Protein AF-A0A1I7ICI3-F1 (afdb_monomer_lite)

Sequence (111 aa):
MSRIGDCRRKIEKIREDIRAMREKQTVIDGYIRQIETQKDTLDEIDLSRAGEWIGVNEQNAVKAKNVCVFRMDGAKGECTRLRSAIDKMIREAESQIAELEAEIERIEEEE

Secondary structure (DSSP, 8-state):
--HHHHHHHHHHHHHHHHHHHHHHHHHHHHHHHHHHHHHHHHHT---TTHHHHH---HHHHHHHHHHHHHHHHHHHHHHHHHHHHHHHHHHHHHHHHHHHHHHHHHHHHH-

Foldseek 3Di:
DDPLVVLVVLLVVLVVVLVVLVVVLVVLVVLLVVLVVVLVVLVPDDLVCVCVPPVDDSVVVVVVSVVSNVVSVVSSVVSVVSSVVSVVVSVVSVVSNVVSVVVSVVVVVVD

Structure (mmCIF, N/CA/C/O backbone):
data_AF-A0A1I7ICI3-F1
#
_entry.id   AF-A0A1I7ICI3-F1
#
loop_
_atom_site.group_PDB
_atom_site.id
_atom_site.type_symbol
_atom_site.label_atom_id
_atom_site.label_alt_id
_atom_site.label_comp_id
_atom_site.label_asym_id
_atom_site.label_entity_id
_atom_site.label_seq_id
_atom_site.pdbx_PDB_ins_code
_atom_site.Cartn_x
_atom_site.Cartn_y
_atom_site.Cartn_z
_atom_site.occupancy
_atom_site.B_iso_or_equiv
_atom_site.auth_seq_id
_atom_site.auth_comp_id
_atom_site.auth_asym_id
_atom_site.auth_atom_id
_atom_site.pdbx_PDB_model_num
ATOM 1 N N . MET A 1 1 ? -25.747 8.361 23.862 1.00 61.25 1 MET A N 1
ATOM 2 C CA . MET A 1 1 ? -25.031 7.278 23.150 1.00 61.25 1 MET A CA 1
ATOM 3 C C . MET A 1 1 ? -24.188 6.550 24.180 1.00 61.25 1 MET A C 1
ATOM 5 O O . MET A 1 1 ? -23.672 7.230 25.058 1.00 61.25 1 MET A O 1
ATOM 9 N N . SER A 1 2 ? -24.126 5.215 24.152 1.00 86.56 2 SER A N 1
ATOM 10 C CA . SER A 1 2 ? -23.271 4.464 25.084 1.00 86.56 2 SER A CA 1
ATOM 11 C C . SER A 1 2 ? -21.801 4.609 24.685 1.00 86.56 2 SER A C 1
ATOM 13 O O . SER A 1 2 ? -21.496 4.730 23.495 1.00 86.56 2 SER A O 1
ATOM 15 N N . ARG A 1 3 ? -20.889 4.571 25.665 1.00 88.38 3 ARG A N 1
ATOM 16 C CA . ARG A 1 3 ? -19.435 4.638 25.422 1.00 88.38 3 ARG A CA 1
ATOM 17 C C . ARG A 1 3 ? -18.971 3.535 24.464 1.00 88.38 3 ARG A C 1
ATOM 19 O O . ARG A 1 3 ? -18.212 3.813 23.537 1.00 88.38 3 ARG A O 1
ATOM 26 N N . ILE A 1 4 ? -19.523 2.328 24.607 1.00 93.06 4 ILE A N 1
ATOM 27 C CA . ILE A 1 4 ? -19.300 1.199 23.689 1.00 93.06 4 ILE A CA 1
ATOM 28 C C . ILE A 1 4 ? -19.729 1.555 22.257 1.00 93.06 4 ILE A C 1
ATOM 30 O O . ILE A 1 4 ? -18.994 1.303 21.303 1.00 93.06 4 ILE A O 1
ATOM 34 N N . GLY A 1 5 ? -20.902 2.175 22.086 1.00 94.31 5 GLY A N 1
ATOM 35 C CA . GLY A 1 5 ? -21.407 2.576 20.771 1.00 94.31 5 GLY A CA 1
ATOM 36 C C . GLY A 1 5 ? -20.506 3.591 20.061 1.00 94.31 5 GLY A C 1
ATOM 37 O O . GLY A 1 5 ? -20.302 3.492 18.850 1.00 94.31 5 GLY A O 1
ATOM 38 N N . ASP A 1 6 ? -19.923 4.533 20.804 1.00 94.88 6 ASP A N 1
ATOM 39 C CA . ASP A 1 6 ? -18.974 5.500 20.247 1.00 94.88 6 ASP A CA 1
ATOM 40 C C . ASP A 1 6 ? -17.630 4.847 19.876 1.00 94.88 6 ASP A C 1
ATOM 42 O O . ASP A 1 6 ? -17.078 5.166 18.819 1.00 94.88 6 ASP A O 1
ATOM 46 N N . CYS A 1 7 ? -17.138 3.888 20.672 1.00 95.94 7 CYS A N 1
ATOM 47 C CA . CYS A 1 7 ? -15.937 3.106 20.349 1.00 95.94 7 CYS A CA 1
ATOM 48 C C . CYS A 1 7 ? -16.130 2.264 19.082 1.00 95.94 7 CYS A C 1
ATOM 50 O O . CYS A 1 7 ? -15.322 2.354 18.156 1.00 95.94 7 CYS A O 1
ATOM 52 N N . ARG A 1 8 ? -17.248 1.532 18.974 1.00 97.25 8 ARG A N 1
ATOM 53 C CA . ARG A 1 8 ? -17.580 0.731 17.781 1.00 97.25 8 ARG A CA 1
ATOM 54 C C . ARG A 1 8 ? -17.651 1.590 16.517 1.00 97.25 8 ARG A C 1
ATOM 56 O O . ARG A 1 8 ? -17.087 1.218 15.491 1.00 97.25 8 ARG A O 1
ATOM 63 N N . ARG A 1 9 ? -18.254 2.784 16.600 1.00 97.38 9 ARG A N 1
ATOM 64 C CA . ARG A 1 9 ? -18.300 3.728 15.471 1.00 97.38 9 ARG A CA 1
ATOM 65 C C . ARG A 1 9 ? -16.907 4.215 15.059 1.00 97.38 9 ARG A C 1
ATOM 67 O O . ARG A 1 9 ? -16.651 4.376 13.869 1.00 97.38 9 ARG A O 1
ATOM 74 N N . LYS A 1 10 ? -16.011 4.485 16.017 1.00 97.69 10 LYS A N 1
ATOM 75 C CA . LYS A 1 10 ? -14.619 4.872 15.718 1.00 97.69 10 LYS A CA 1
ATOM 76 C C . LYS A 1 10 ? -13.861 3.734 15.036 1.00 97.69 10 LYS A C 1
ATOM 78 O O . LYS A 1 10 ? -13.236 3.983 14.011 1.00 97.69 10 LYS A O 1
ATOM 83 N N . ILE A 1 11 ? -13.974 2.507 15.550 1.00 98.25 11 ILE A N 1
ATOM 84 C CA . ILE A 1 11 ? -13.364 1.315 14.941 1.00 98.25 11 ILE A CA 1
ATOM 85 C C . ILE A 1 11 ? -13.812 1.169 13.484 1.00 98.25 11 ILE A C 1
ATOM 87 O O . ILE A 1 11 ? -12.984 0.955 12.603 1.00 98.25 11 ILE A O 1
ATOM 91 N N . GLU A 1 12 ? -15.108 1.318 13.209 1.00 98.25 12 GLU A N 1
ATOM 92 C CA . GLU A 1 12 ? -15.640 1.173 11.852 1.00 98.25 12 GLU A CA 1
ATOM 93 C C . GLU A 1 12 ? -15.061 2.205 10.875 1.00 98.25 12 GLU A C 1
ATOM 95 O O . GLU A 1 12 ? -14.650 1.834 9.774 1.00 98.25 12 GLU A O 1
ATOM 100 N N . LYS A 1 13 ? -14.923 3.465 11.308 1.00 98.19 13 LYS A N 1
ATOM 101 C CA . LYS A 1 13 ? -14.250 4.510 10.521 1.00 98.19 13 LYS A CA 1
ATOM 102 C C . LYS A 1 13 ? -12.785 4.174 10.252 1.00 98.19 13 LYS A C 1
ATOM 104 O O . LYS A 1 13 ? -12.350 4.227 9.108 1.00 98.19 13 LYS A O 1
ATOM 109 N N . ILE A 1 14 ? -12.042 3.748 11.275 1.00 98.31 14 ILE A N 1
ATOM 110 C CA . ILE A 1 14 ? -10.629 3.375 11.112 1.00 98.31 14 ILE A CA 1
ATOM 111 C C . ILE A 1 14 ? -10.492 2.189 10.138 1.00 98.31 14 ILE A C 1
ATOM 113 O O . ILE A 1 14 ? -9.602 2.173 9.289 1.00 98.31 14 ILE A O 1
ATOM 117 N N . ARG A 1 15 ? -11.404 1.208 10.187 1.00 98.38 15 ARG A N 1
ATOM 118 C CA . ARG A 1 15 ? -11.433 0.080 9.237 1.00 98.38 15 ARG A CA 1
ATOM 119 C C . ARG A 1 15 ? -11.737 0.519 7.801 1.00 98.38 15 ARG A C 1
ATOM 121 O O . ARG A 1 15 ? -11.271 -0.117 6.856 1.00 98.38 15 ARG A O 1
ATOM 128 N N . GLU A 1 16 ? -12.540 1.560 7.605 1.00 98.38 16 GLU A N 1
ATOM 129 C CA . GLU A 1 16 ? -12.757 2.172 6.289 1.00 98.38 16 GLU A CA 1
ATOM 130 C C . GLU A 1 16 ? -11.489 2.866 5.777 1.00 98.38 16 GLU A C 1
ATOM 132 O O . GLU A 1 16 ? -11.053 2.586 4.658 1.00 98.38 16 GLU A O 1
ATOM 137 N N . ASP A 1 17 ? -10.823 3.650 6.625 1.00 97.69 17 ASP A N 1
ATOM 138 C CA . ASP A 1 17 ? -9.561 4.312 6.281 1.00 97.69 17 ASP A CA 1
ATOM 139 C C . ASP A 1 17 ? -8.463 3.297 5.917 1.00 97.69 17 ASP A C 1
ATOM 141 O O . ASP A 1 17 ? -7.761 3.466 4.916 1.00 97.69 17 ASP A O 1
ATOM 145 N N . ILE A 1 18 ? -8.350 2.191 6.666 1.00 98.38 18 ILE A N 1
ATOM 146 C CA . ILE A 1 18 ? -7.427 1.088 6.348 1.00 98.38 18 ILE A CA 1
ATOM 147 C C . ILE A 1 18 ? -7.727 0.495 4.967 1.00 98.38 18 ILE A C 1
ATOM 149 O O . ILE A 1 18 ? -6.796 0.236 4.201 1.00 98.38 18 ILE A O 1
ATOM 153 N N . ARG A 1 19 ? -9.003 0.289 4.613 1.00 98.38 19 ARG A N 1
ATOM 154 C CA . ARG A 1 19 ? -9.381 -0.224 3.284 1.00 98.38 19 ARG A CA 1
ATOM 155 C C . ARG A 1 19 ? -8.939 0.730 2.176 1.00 98.38 19 ARG A C 1
ATOM 157 O O . ARG A 1 19 ? -8.243 0.296 1.260 1.00 98.38 19 ARG A O 1
ATOM 164 N N . ALA A 1 20 ? -9.228 2.022 2.315 1.00 98.00 20 ALA A N 1
ATOM 165 C CA . ALA A 1 20 ? -8.797 3.038 1.355 1.00 98.00 20 ALA A CA 1
ATOM 166 C C . ALA A 1 20 ? -7.260 3.128 1.242 1.00 98.00 20 ALA A C 1
ATOM 168 O O . ALA A 1 20 ? -6.710 3.342 0.159 1.00 98.00 20 ALA A O 1
ATOM 169 N N . MET A 1 21 ? -6.533 2.941 2.348 1.00 97.94 21 MET A N 1
ATOM 170 C CA . MET A 1 21 ? -5.069 2.868 2.336 1.00 97.94 21 MET A CA 1
ATOM 171 C C . MET A 1 21 ? -4.553 1.637 1.577 1.00 97.94 21 MET A C 1
ATOM 173 O O . MET A 1 21 ? -3.646 1.774 0.755 1.00 97.94 21 MET A O 1
ATOM 177 N N . ARG A 1 22 ? -5.150 0.456 1.776 1.00 97.81 22 ARG A N 1
ATOM 178 C CA . ARG A 1 22 ? -4.776 -0.781 1.058 1.00 97.81 22 ARG A CA 1
ATOM 179 C C . ARG A 1 22 ? -5.047 -0.697 -0.449 1.00 97.81 22 ARG A C 1
ATOM 181 O O . ARG A 1 22 ? -4.262 -1.207 -1.251 1.00 97.81 22 ARG A O 1
ATOM 188 N N . GLU A 1 23 ? -6.104 -0.001 -0.858 1.00 97.69 23 GLU A N 1
ATOM 189 C CA . GLU A 1 23 ? -6.354 0.297 -2.276 1.00 97.69 23 GLU A CA 1
ATOM 190 C C . GLU A 1 23 ? -5.221 1.138 -2.878 1.00 97.69 23 GLU A C 1
ATOM 192 O O . GLU A 1 23 ? -4.684 0.801 -3.936 1.00 97.69 23 GLU A O 1
ATOM 197 N N . LYS A 1 24 ? -4.770 2.180 -2.167 1.00 96.12 24 LYS A N 1
ATOM 198 C CA . LYS A 1 24 ? -3.614 2.987 -2.592 1.00 96.12 24 LYS A CA 1
ATOM 199 C C . LYS A 1 24 ? -2.331 2.158 -2.678 1.00 96.12 24 LYS A C 1
ATOM 201 O O . LYS A 1 24 ? -1.569 2.341 -3.626 1.00 96.12 24 LYS A O 1
ATOM 206 N N . GLN A 1 25 ? -2.096 1.228 -1.748 1.00 97.50 25 GLN A N 1
ATOM 207 C CA . GLN A 1 25 ? -0.948 0.312 -1.834 1.00 97.50 25 GLN A CA 1
ATOM 208 C C . GLN A 1 25 ? -0.994 -0.539 -3.100 1.00 97.50 25 GLN A C 1
ATOM 210 O O . GLN A 1 25 ? 0.017 -0.660 -3.783 1.00 97.50 25 GLN A O 1
ATOM 215 N N . THR A 1 26 ? -2.172 -1.052 -3.458 1.00 97.31 26 THR A N 1
ATOM 216 C CA . THR A 1 26 ? -2.357 -1.859 -4.672 1.00 97.31 26 THR A CA 1
ATOM 217 C C . THR A 1 26 ? -1.987 -1.071 -5.931 1.00 97.31 26 THR A C 1
ATOM 219 O O . THR A 1 26 ? -1.324 -1.599 -6.825 1.00 97.31 26 THR A O 1
ATOM 222 N N . VAL A 1 27 ? -2.365 0.210 -5.989 1.00 97.81 27 VAL A N 1
ATOM 223 C CA . VAL A 1 27 ? -1.987 1.111 -7.089 1.00 97.81 27 VAL A CA 1
ATOM 224 C C . VAL A 1 27 ? -0.471 1.327 -7.131 1.00 97.81 27 VAL A C 1
ATOM 226 O O . VAL A 1 27 ? 0.135 1.205 -8.194 1.00 97.81 27 VAL A O 1
ATOM 229 N N . ILE A 1 28 ? 0.161 1.592 -5.984 1.00 97.56 28 ILE A N 1
ATOM 230 C CA . ILE A 1 28 ? 1.618 1.774 -5.892 1.00 97.56 28 ILE A CA 1
ATOM 231 C C . ILE A 1 28 ? 2.367 0.503 -6.319 1.00 97.56 28 ILE A C 1
ATOM 233 O O . ILE A 1 28 ? 3.323 0.583 -7.089 1.00 97.56 28 ILE A O 1
ATOM 237 N N . ASP A 1 29 ? 1.906 -0.672 -5.892 1.00 97.31 29 ASP A N 1
ATOM 238 C CA . ASP A 1 29 ? 2.461 -1.963 -6.312 1.00 97.31 29 ASP A CA 1
ATOM 239 C C . ASP A 1 29 ? 2.281 -2.218 -7.815 1.00 97.31 29 ASP A C 1
ATOM 241 O O . ASP A 1 29 ? 3.085 -2.913 -8.441 1.00 97.31 29 ASP A O 1
ATOM 245 N N . GLY A 1 30 ? 1.233 -1.655 -8.419 1.00 97.88 30 GLY A N 1
ATOM 246 C CA . GLY A 1 30 ? 1.067 -1.603 -9.870 1.00 97.88 30 GLY A CA 1
ATOM 247 C C . GLY A 1 30 ? 2.157 -0.768 -10.545 1.00 97.88 30 GLY A C 1
ATOM 248 O O . GLY A 1 30 ? 2.805 -1.253 -11.473 1.00 97.88 30 GLY A O 1
ATOM 249 N N . TYR A 1 31 ? 2.413 0.447 -10.052 1.00 97.25 31 TYR A N 1
ATOM 250 C CA . TYR A 1 31 ? 3.455 1.320 -10.603 1.00 97.25 31 TYR A CA 1
ATOM 251 C C . TYR A 1 31 ? 4.858 0.731 -10.467 1.00 97.25 31 TYR A C 1
ATOM 253 O O . TYR A 1 31 ? 5.628 0.785 -11.423 1.00 97.25 31 TYR A O 1
ATOM 261 N N . ILE A 1 32 ? 5.185 0.119 -9.325 1.00 97.44 32 ILE A N 1
ATOM 262 C CA . ILE A 1 32 ? 6.482 -0.547 -9.130 1.00 97.44 32 ILE A CA 1
ATOM 263 C C . ILE A 1 32 ? 6.690 -1.630 -10.195 1.00 97.44 32 ILE A C 1
ATOM 265 O O . ILE A 1 32 ? 7.713 -1.616 -10.877 1.00 97.44 32 ILE A O 1
ATOM 269 N N . ARG A 1 33 ? 5.694 -2.502 -10.405 1.00 97.50 33 ARG A N 1
ATOM 270 C CA . ARG A 1 33 ? 5.762 -3.561 -11.425 1.00 97.50 33 ARG A CA 1
ATOM 271 C C . ARG A 1 33 ? 5.887 -3.013 -12.845 1.00 97.50 33 ARG A C 1
ATOM 273 O O . ARG A 1 33 ? 6.628 -3.568 -13.653 1.00 97.50 33 ARG A O 1
ATOM 280 N N . GLN A 1 34 ? 5.177 -1.930 -13.165 1.00 96.88 34 GLN A N 1
ATOM 281 C CA . GLN A 1 34 ? 5.293 -1.276 -14.472 1.00 96.88 34 GLN A CA 1
ATOM 282 C C . GLN A 1 34 ? 6.698 -0.716 -14.706 1.00 96.88 34 GLN A C 1
ATOM 284 O O . GLN A 1 34 ? 7.247 -0.912 -15.787 1.00 96.88 34 GLN A O 1
ATOM 289 N N . ILE A 1 35 ? 7.288 -0.064 -13.701 1.00 95.69 35 ILE A N 1
ATOM 290 C CA . ILE A 1 35 ? 8.653 0.467 -13.788 1.00 95.69 35 ILE A CA 1
ATOM 291 C C . ILE A 1 35 ? 9.658 -0.669 -14.001 1.00 95.69 35 ILE A C 1
ATOM 293 O O . ILE A 1 35 ? 10.528 -0.554 -14.859 1.00 95.69 35 ILE A O 1
ATOM 297 N N . GLU A 1 36 ? 9.523 -1.771 -13.259 1.00 95.00 36 GLU A N 1
ATOM 298 C CA . GLU A 1 36 ? 10.372 -2.959 -13.429 1.00 95.00 36 GLU A CA 1
ATOM 299 C C . GLU A 1 36 ? 10.251 -3.529 -14.845 1.00 95.00 36 GLU A C 1
ATOM 301 O O . GLU A 1 36 ? 11.257 -3.677 -15.529 1.00 95.00 36 GLU A O 1
ATOM 306 N N . THR A 1 37 ? 9.024 -3.708 -15.340 1.00 95.62 37 THR A N 1
ATOM 307 C CA . THR A 1 37 ? 8.773 -4.224 -16.696 1.00 95.62 37 THR A CA 1
ATOM 308 C C . THR A 1 37 ? 9.374 -3.318 -17.777 1.00 95.62 37 THR A C 1
ATOM 310 O O . THR A 1 37 ? 9.950 -3.793 -18.757 1.00 95.62 37 THR A O 1
ATOM 313 N N . GLN A 1 38 ? 9.248 -1.996 -17.623 1.00 93.19 38 GLN A N 1
ATOM 314 C CA . GLN A 1 38 ? 9.829 -1.033 -18.560 1.00 93.19 38 GLN A CA 1
ATOM 315 C C . GLN A 1 38 ? 11.356 -1.050 -18.532 1.00 93.19 38 GLN A C 1
ATOM 317 O O . GLN A 1 38 ? 11.980 -0.888 -19.581 1.00 93.19 38 GLN A O 1
ATOM 322 N N . LYS A 1 39 ? 11.952 -1.243 -17.353 1.00 92.12 39 LYS A N 1
ATOM 323 C CA . LYS A 1 39 ? 13.400 -1.358 -17.198 1.00 92.12 39 LYS A CA 1
ATOM 324 C C . LYS A 1 39 ? 13.921 -2.630 -17.866 1.00 92.12 39 LYS A C 1
ATOM 326 O O . LYS A 1 39 ? 14.851 -2.526 -18.657 1.00 92.12 39 LYS A O 1
ATOM 331 N N . ASP A 1 40 ? 13.255 -3.763 -17.659 1.00 91.00 40 ASP A N 1
ATOM 332 C CA . ASP A 1 40 ? 13.591 -5.027 -18.326 1.00 91.00 40 ASP A CA 1
ATOM 333 C C . ASP A 1 40 ? 13.498 -4.887 -19.855 1.00 91.00 40 ASP A C 1
ATOM 335 O O . ASP A 1 40 ? 14.438 -5.212 -20.578 1.00 91.00 40 ASP A O 1
ATOM 339 N N . THR A 1 41 ? 12.410 -4.282 -20.350 1.00 90.19 41 THR A N 1
ATOM 340 C CA . THR A 1 41 ? 12.231 -4.006 -21.788 1.00 90.19 41 THR A CA 1
ATOM 341 C C . THR A 1 41 ? 13.363 -3.137 -22.338 1.00 90.19 41 THR A C 1
ATOM 343 O O . THR A 1 41 ? 13.859 -3.368 -23.437 1.00 90.19 41 THR A O 1
ATOM 346 N N . LEU A 1 42 ? 13.771 -2.107 -21.592 1.00 88.19 42 LEU A N 1
ATOM 347 C CA . LEU A 1 42 ? 14.850 -1.211 -21.992 1.00 88.19 42 LEU A CA 1
ATOM 348 C C . LEU A 1 42 ? 16.207 -1.930 -21.983 1.00 88.19 42 LEU A C 1
ATOM 350 O O . LEU A 1 42 ? 17.041 -1.664 -22.853 1.00 88.19 42 LEU A O 1
ATOM 354 N N . ASP A 1 43 ? 16.426 -2.839 -21.034 1.00 85.12 43 ASP A N 1
ATOM 355 C CA . ASP A 1 43 ? 17.637 -3.647 -20.927 1.00 85.12 43 ASP A CA 1
ATOM 356 C C . ASP A 1 43 ? 17.796 -4.612 -22.108 1.00 85.12 43 ASP A C 1
ATOM 358 O O . ASP A 1 43 ? 18.903 -4.695 -22.645 1.00 85.12 43 ASP A O 1
ATOM 362 N N . GLU A 1 44 ? 16.701 -5.197 -22.601 1.00 87.38 44 GLU A N 1
ATOM 363 C CA . GLU A 1 44 ? 16.667 -6.063 -23.793 1.00 87.38 44 GLU A CA 1
ATOM 364 C C . GLU A 1 44 ? 16.978 -5.341 -25.117 1.00 87.38 44 GLU A C 1
ATOM 366 O O . GLU A 1 44 ? 17.297 -5.990 -26.117 1.00 87.38 44 GLU A O 1
ATOM 371 N N . ILE A 1 45 ? 16.923 -4.003 -25.157 1.00 83.56 45 ILE A N 1
ATOM 372 C CA . ILE A 1 45 ? 17.281 -3.247 -26.363 1.00 83.56 45 ILE A CA 1
ATOM 373 C C . ILE A 1 45 ? 18.788 -3.361 -26.625 1.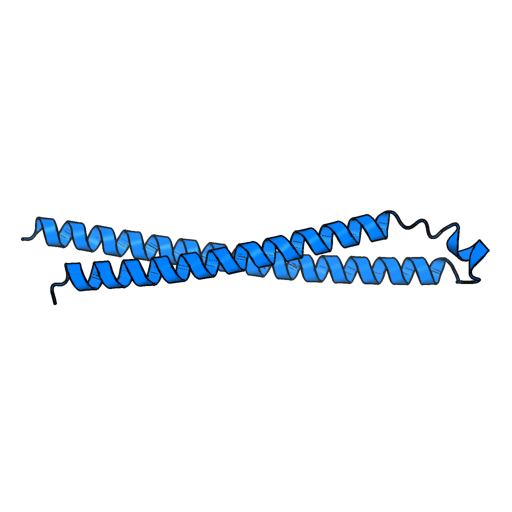00 83.56 45 ILE A C 1
ATOM 375 O O . ILE A 1 45 ? 19.608 -2.737 -25.938 1.00 83.56 45 ILE A O 1
ATOM 379 N N . ASP A 1 46 ? 19.130 -4.100 -27.682 1.00 79.31 46 ASP A N 1
ATOM 380 C CA . ASP A 1 46 ? 20.472 -4.165 -28.254 1.00 79.31 46 ASP A CA 1
ATOM 381 C C . ASP A 1 46 ? 20.769 -2.907 -29.085 1.00 79.31 46 ASP A C 1
ATOM 383 O O . ASP A 1 46 ? 20.298 -2.729 -30.211 1.00 79.31 46 ASP A O 1
ATOM 387 N N . LEU A 1 47 ? 21.570 -2.013 -28.505 1.00 78.25 47 LEU A N 1
ATOM 388 C CA . LEU A 1 47 ? 21.978 -0.762 -29.141 1.00 78.25 47 LEU A CA 1
ATOM 389 C C . LEU A 1 47 ? 23.188 -0.922 -30.073 1.00 78.25 47 LEU A C 1
ATOM 391 O O . LEU A 1 47 ? 23.444 -0.006 -30.855 1.00 78.25 47 LEU A O 1
ATOM 395 N N . SER A 1 48 ? 23.882 -2.067 -30.053 1.00 72.62 48 SER A N 1
ATOM 396 C CA . SER A 1 48 ? 25.068 -2.296 -30.894 1.00 72.62 48 SER A CA 1
ATOM 397 C C . SER A 1 48 ? 24.721 -2.289 -32.388 1.00 72.62 48 SER A C 1
ATOM 399 O O . SER A 1 48 ? 25.466 -1.763 -33.211 1.00 72.62 48 SER A O 1
ATOM 401 N N . ARG A 1 49 ? 23.518 -2.763 -32.744 1.00 65.25 49 ARG A N 1
ATOM 402 C CA . ARG A 1 49 ? 22.994 -2.737 -34.123 1.00 65.25 49 ARG A CA 1
ATOM 403 C C . ARG A 1 49 ? 22.316 -1.417 -34.498 1.00 65.25 49 ARG A C 1
ATOM 405 O O . ARG A 1 49 ? 22.091 -1.158 -35.678 1.00 65.25 49 ARG A O 1
ATOM 412 N N . ALA A 1 50 ? 21.988 -0.561 -33.529 1.00 65.38 50 ALA A N 1
ATOM 413 C CA . ALA A 1 50 ? 21.280 0.696 -33.788 1.00 65.38 50 ALA A CA 1
ATOM 414 C C . ALA A 1 50 ? 22.163 1.732 -34.510 1.00 65.38 50 ALA A C 1
ATOM 416 O O . ALA A 1 50 ? 21.662 2.516 -35.321 1.00 65.38 50 ALA A O 1
ATOM 417 N N . GLY A 1 51 ? 23.478 1.710 -34.264 1.00 59.59 51 GLY A N 1
ATOM 418 C CA . GLY A 1 51 ? 24.439 2.569 -34.962 1.00 59.59 51 GLY A CA 1
ATOM 419 C C . GLY A 1 51 ? 24.546 2.269 -36.462 1.00 59.59 51 GLY A C 1
ATOM 420 O O . GLY A 1 51 ? 24.687 3.194 -37.260 1.00 59.59 51 GLY A O 1
ATOM 421 N N . GLU A 1 52 ? 24.394 1.000 -36.854 1.00 63.22 52 GLU A N 1
ATOM 422 C CA . GLU A 1 52 ? 24.494 0.550 -38.250 1.00 63.22 52 GLU A CA 1
ATOM 423 C C . GLU A 1 52 ? 23.265 0.921 -39.098 1.00 63.22 52 GLU A C 1
ATOM 425 O O . GLU A 1 52 ? 23.395 1.160 -40.296 1.00 63.22 52 GLU A O 1
ATOM 430 N N . TRP A 1 53 ? 22.072 0.994 -38.494 1.00 59.44 53 TRP A N 1
ATOM 431 C CA . TRP A 1 53 ? 20.809 1.174 -39.228 1.00 59.44 53 TRP A CA 1
ATOM 432 C C . TRP A 1 53 ? 20.310 2.621 -39.296 1.00 59.44 53 TRP A C 1
ATOM 434 O O . TRP A 1 53 ? 19.587 2.970 -40.228 1.00 59.44 53 TRP A O 1
ATOM 444 N N . ILE A 1 54 ? 20.648 3.462 -38.312 1.00 60.88 54 ILE A N 1
ATOM 445 C CA . ILE A 1 54 ? 19.957 4.750 -38.093 1.00 60.88 54 ILE A CA 1
ATOM 446 C C . ILE A 1 54 ? 20.931 5.944 -38.036 1.00 60.88 54 ILE A C 1
ATOM 448 O O . ILE A 1 54 ? 20.508 7.086 -37.871 1.00 60.88 54 ILE A O 1
ATOM 452 N N . GLY A 1 55 ? 22.244 5.710 -38.161 1.00 62.38 55 GLY A N 1
ATOM 453 C CA . GLY A 1 55 ? 23.259 6.773 -38.099 1.00 62.38 55 GLY A CA 1
ATOM 454 C C . GLY A 1 55 ? 23.346 7.475 -36.736 1.00 62.38 55 GLY A C 1
ATOM 455 O O . GLY A 1 55 ? 23.897 8.571 -36.628 1.00 62.38 55 GLY A O 1
ATOM 456 N N . VAL A 1 56 ? 22.786 6.867 -35.687 1.00 66.12 56 VAL A N 1
ATOM 457 C CA . VAL A 1 56 ? 22.836 7.382 -34.317 1.00 66.12 56 VAL A CA 1
ATOM 458 C C . VAL A 1 56 ? 24.154 6.952 -33.680 1.00 66.12 56 VAL A C 1
ATOM 460 O O . VAL A 1 56 ? 24.509 5.778 -33.711 1.00 66.12 56 VAL A O 1
ATOM 463 N N . ASN A 1 57 ? 24.872 7.893 -33.062 1.00 76.75 57 ASN A N 1
ATOM 464 C CA . ASN A 1 57 ? 26.051 7.570 -32.261 1.00 76.75 57 ASN A CA 1
ATOM 465 C C . ASN A 1 57 ? 25.638 6.647 -31.100 1.00 76.75 57 ASN A C 1
ATOM 467 O O . ASN A 1 57 ? 24.944 7.084 -30.177 1.00 76.75 57 ASN A O 1
ATOM 471 N N . GLU A 1 58 ? 26.085 5.393 -31.146 1.00 77.56 58 GLU A N 1
ATOM 472 C CA . GLU A 1 58 ? 25.826 4.349 -30.150 1.00 77.56 58 GLU A CA 1
ATOM 473 C C . GLU A 1 58 ? 26.066 4.844 -28.715 1.00 77.56 58 GLU A C 1
ATOM 475 O O . GLU A 1 58 ? 25.243 4.621 -27.828 1.00 77.56 58 GLU A O 1
ATOM 480 N N . GLN A 1 59 ? 27.123 5.632 -28.488 1.00 80.81 59 GLN A N 1
ATOM 481 C CA . GLN A 1 59 ? 27.424 6.181 -27.164 1.00 80.81 59 GLN A CA 1
ATOM 482 C C . GLN A 1 59 ? 26.333 7.122 -26.645 1.00 80.81 59 GLN A C 1
ATOM 484 O O . GLN A 1 59 ? 26.067 7.157 -25.443 1.00 80.81 59 GLN A O 1
ATOM 489 N N . ASN A 1 60 ? 25.699 7.901 -27.524 1.00 83.56 60 ASN A N 1
ATOM 490 C CA . ASN A 1 60 ? 24.609 8.791 -27.131 1.00 83.56 60 ASN A CA 1
ATOM 491 C C . ASN A 1 60 ? 23.335 7.996 -26.823 1.00 83.56 60 ASN A C 1
ATOM 493 O O . ASN A 1 60 ? 22.644 8.326 -25.859 1.00 83.56 60 ASN A O 1
ATOM 497 N N . ALA A 1 61 ? 23.059 6.929 -27.579 1.00 82.94 61 ALA A N 1
ATOM 498 C CA . ALA A 1 61 ? 21.937 6.033 -27.308 1.00 82.94 61 ALA A CA 1
ATOM 499 C C . ALA A 1 61 ? 22.107 5.306 -25.963 1.00 82.94 61 ALA A C 1
ATOM 501 O O . ALA A 1 61 ? 21.191 5.305 -25.140 1.00 82.94 61 ALA A O 1
ATOM 502 N N . VAL A 1 62 ? 23.306 4.780 -25.685 1.00 84.88 62 VAL A N 1
ATOM 503 C CA . VAL A 1 62 ? 23.639 4.136 -24.403 1.00 84.88 62 VAL A CA 1
ATOM 504 C C . VAL A 1 62 ? 23.518 5.125 -23.241 1.00 84.88 62 VAL A C 1
ATOM 506 O O . VAL A 1 62 ? 22.918 4.808 -22.215 1.00 84.88 62 VAL A O 1
ATOM 509 N N . LYS A 1 63 ? 24.025 6.356 -23.395 1.00 87.31 63 LYS A N 1
ATOM 510 C CA . LYS A 1 63 ? 23.865 7.408 -22.377 1.00 87.31 63 LYS A CA 1
ATOM 511 C C . LYS A 1 63 ? 22.393 7.719 -22.106 1.00 87.31 63 LYS A C 1
ATOM 513 O O . LYS A 1 63 ? 22.009 7.813 -20.943 1.00 87.31 63 LYS A O 1
ATOM 518 N N . ALA A 1 64 ? 21.575 7.861 -23.149 1.00 86.81 64 ALA A N 1
ATOM 519 C CA . ALA A 1 64 ? 20.145 8.116 -23.000 1.00 86.81 64 ALA A CA 1
ATOM 520 C C . ALA A 1 64 ? 19.440 6.963 -22.265 1.00 86.81 64 ALA A C 1
ATOM 522 O O . ALA A 1 64 ? 18.717 7.219 -21.301 1.00 86.81 64 ALA A O 1
ATOM 523 N N . LYS A 1 65 ? 19.727 5.708 -22.641 1.00 88.12 65 LYS A N 1
ATOM 52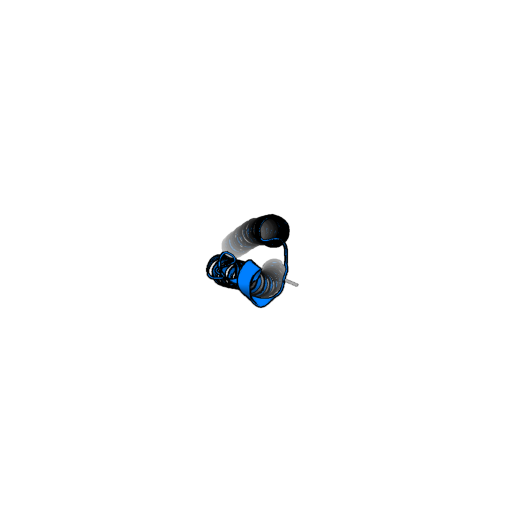4 C CA . LYS A 1 65 ? 19.246 4.504 -21.943 1.00 88.12 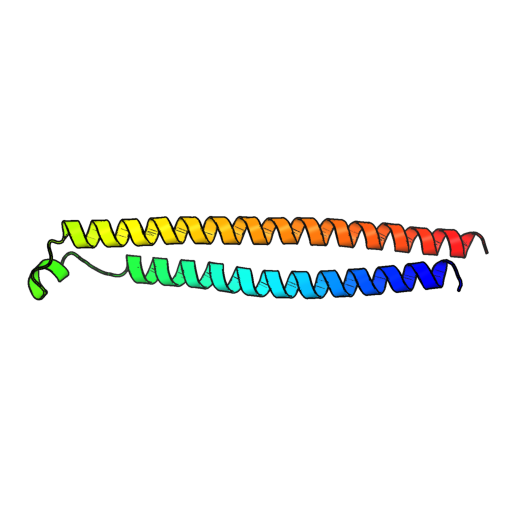65 LYS A CA 1
ATOM 525 C C . LYS A 1 65 ? 19.605 4.536 -20.455 1.00 88.12 65 LYS A C 1
ATOM 527 O O . LYS A 1 65 ? 18.717 4.421 -19.617 1.00 88.12 65 LYS A O 1
ATOM 532 N N . ASN A 1 66 ? 20.867 4.794 -20.115 1.00 88.81 66 ASN A N 1
ATOM 533 C CA . ASN A 1 66 ? 21.316 4.844 -18.720 1.00 88.81 66 ASN A CA 1
ATOM 534 C C . ASN A 1 66 ? 20.616 5.948 -17.911 1.00 88.81 66 ASN A C 1
ATOM 536 O O . ASN A 1 66 ? 20.258 5.736 -16.754 1.00 88.81 66 ASN A O 1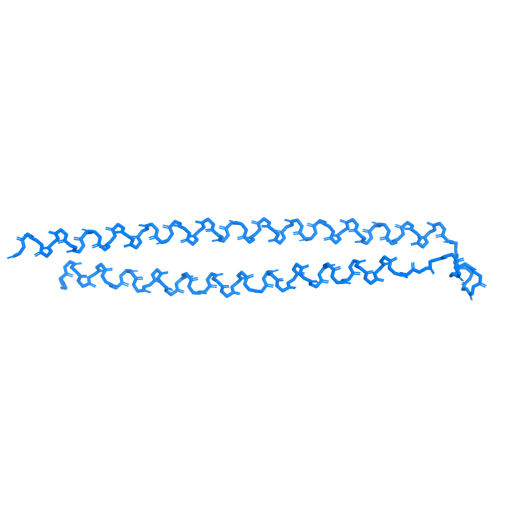
ATOM 540 N N . VAL A 1 67 ? 20.382 7.119 -18.514 1.00 91.44 67 VAL A N 1
ATOM 541 C CA . VAL A 1 67 ? 19.624 8.204 -17.869 1.00 91.44 67 VAL A CA 1
ATOM 542 C C . VAL A 1 67 ? 18.169 7.793 -17.629 1.00 91.44 67 VAL A C 1
ATOM 544 O O . VAL A 1 67 ? 17.624 8.089 -16.564 1.00 91.44 67 VAL A O 1
ATOM 547 N N . CYS A 1 68 ? 17.537 7.103 -18.582 1.00 90.56 68 CYS A N 1
ATOM 548 C CA . CYS A 1 68 ? 16.190 6.561 -18.414 1.00 90.56 68 CYS A CA 1
ATOM 549 C C . CYS A 1 68 ? 16.129 5.543 -17.268 1.00 90.56 68 CYS A C 1
ATOM 551 O O . CYS A 1 68 ? 15.294 5.705 -16.379 1.00 90.56 68 CYS A O 1
ATOM 553 N N . VAL A 1 69 ? 17.052 4.574 -17.231 1.00 92.00 69 VAL A N 1
ATOM 554 C CA . VAL A 1 69 ? 17.156 3.585 -16.142 1.00 92.00 69 VAL A CA 1
ATOM 555 C C . VAL A 1 69 ? 17.330 4.274 -14.788 1.00 92.00 69 VAL A C 1
ATOM 557 O O . VAL A 1 69 ? 16.607 3.969 -13.844 1.00 92.00 69 VAL A O 1
ATOM 560 N N . PHE A 1 70 ? 18.222 5.263 -14.697 1.00 92.81 70 PHE A N 1
ATOM 561 C CA . PHE A 1 70 ? 18.448 6.005 -13.455 1.00 92.81 70 PHE A CA 1
ATOM 562 C C . PHE A 1 70 ? 17.181 6.718 -12.956 1.00 92.81 70 PHE A C 1
ATOM 564 O O . PHE A 1 70 ? 16.863 6.682 -11.767 1.00 92.81 70 PHE A O 1
ATOM 571 N N . ARG A 1 71 ? 16.425 7.353 -13.860 1.00 93.75 71 ARG A N 1
ATOM 572 C CA . ARG A 1 71 ? 15.153 8.006 -13.513 1.00 93.75 71 ARG A CA 1
ATOM 573 C C . ARG A 1 71 ? 14.098 6.997 -13.060 1.00 93.75 71 ARG A C 1
ATOM 575 O O . ARG A 1 71 ? 13.385 7.269 -12.098 1.00 93.75 71 ARG A O 1
ATOM 582 N N . MET A 1 72 ? 14.022 5.844 -13.723 1.00 94.94 72 MET A N 1
ATOM 583 C CA . MET A 1 72 ? 13.135 4.742 -13.344 1.00 94.94 72 MET A CA 1
ATOM 584 C C . MET A 1 72 ? 13.467 4.210 -11.944 1.00 94.94 72 MET A C 1
ATOM 586 O O . MET A 1 72 ? 12.565 4.065 -11.122 1.00 94.94 72 MET A O 1
ATOM 590 N N . ASP A 1 73 ? 14.748 4.008 -11.628 1.00 94.75 73 ASP A N 1
ATOM 591 C CA . ASP A 1 73 ? 15.183 3.586 -10.290 1.00 94.75 73 ASP A CA 1
ATOM 592 C C . ASP A 1 73 ? 14.817 4.620 -9.216 1.00 94.75 73 ASP A C 1
ATOM 594 O O . ASP A 1 73 ? 14.338 4.257 -8.137 1.00 94.75 73 ASP A O 1
ATOM 598 N N . GLY A 1 74 ? 14.963 5.913 -9.526 1.00 96.44 74 GLY A N 1
ATOM 599 C CA . GLY A 1 74 ? 14.498 7.001 -8.665 1.00 96.44 74 GLY A CA 1
ATOM 600 C C . GLY A 1 74 ? 12.994 6.924 -8.383 1.00 96.44 74 GLY A C 1
ATOM 601 O O . GLY A 1 74 ? 12.585 6.904 -7.219 1.00 96.44 74 GLY A O 1
ATOM 602 N N . ALA A 1 75 ? 12.179 6.797 -9.433 1.00 95.19 75 ALA A N 1
ATOM 603 C CA . ALA A 1 75 ? 10.724 6.689 -9.322 1.00 95.19 75 ALA A CA 1
ATOM 604 C C . ALA A 1 75 ? 10.283 5.436 -8.540 1.00 95.19 75 ALA A C 1
ATOM 606 O O . ALA A 1 75 ? 9.404 5.511 -7.677 1.00 95.19 75 ALA A O 1
ATOM 607 N N . LYS A 1 76 ? 10.933 4.286 -8.772 1.00 97.12 76 LYS A N 1
ATOM 608 C CA . LYS A 1 76 ? 10.696 3.054 -8.001 1.00 97.12 76 LYS A CA 1
ATOM 609 C C . LYS A 1 76 ? 11.042 3.249 -6.525 1.00 97.12 76 LYS A C 1
ATOM 611 O O . LYS A 1 76 ? 10.302 2.792 -5.648 1.00 97.12 76 LYS A O 1
ATOM 616 N N . GLY A 1 77 ? 12.141 3.945 -6.237 1.00 97.31 77 GLY A N 1
ATOM 617 C CA . GLY A 1 77 ? 12.537 4.301 -4.877 1.00 97.31 77 GLY A CA 1
ATOM 618 C C . GLY A 1 77 ? 11.480 5.148 -4.163 1.00 97.31 77 GLY A C 1
ATOM 619 O O . GLY A 1 77 ? 11.128 4.857 -3.021 1.00 97.31 77 GLY A O 1
ATOM 620 N N . GLU A 1 78 ? 10.924 6.156 -4.834 1.00 97.69 78 GLU A N 1
ATOM 621 C CA . GLU A 1 78 ? 9.834 6.983 -4.296 1.00 97.69 78 GLU A CA 1
ATOM 622 C C . GLU A 1 78 ? 8.559 6.172 -4.039 1.00 97.69 78 GLU A C 1
ATOM 624 O O . GLU A 1 78 ? 8.002 6.245 -2.941 1.00 97.69 78 GLU A O 1
ATOM 629 N N . CYS A 1 79 ? 8.153 5.326 -4.990 1.00 97.25 79 CYS A N 1
ATOM 630 C CA . CYS A 1 79 ? 7.011 4.424 -4.821 1.00 97.25 79 CYS A CA 1
ATOM 631 C C . CYS A 1 79 ? 7.196 3.497 -3.609 1.00 97.25 79 CYS A C 1
ATOM 633 O O . CYS A 1 79 ? 6.293 3.348 -2.787 1.00 97.25 79 CYS A O 1
ATOM 635 N N . THR A 1 80 ? 8.391 2.926 -3.449 1.00 97.00 80 THR A N 1
ATOM 636 C CA . THR A 1 80 ? 8.719 2.034 -2.327 1.00 97.00 80 THR A CA 1
ATOM 637 C C . THR A 1 80 ? 8.630 2.763 -0.982 1.00 97.00 80 THR A C 1
ATOM 639 O O . THR A 1 80 ? 8.093 2.221 -0.013 1.00 97.00 80 THR A O 1
ATOM 642 N N . ARG A 1 81 ? 9.101 4.017 -0.908 1.00 97.94 81 ARG A N 1
ATOM 643 C CA . ARG A 1 81 ? 8.980 4.845 0.306 1.00 97.94 81 ARG A CA 1
ATOM 644 C C . ARG A 1 81 ? 7.525 5.144 0.645 1.00 97.94 81 ARG A C 1
ATOM 646 O O . ARG A 1 81 ? 7.141 5.001 1.803 1.00 97.94 81 ARG A O 1
ATOM 653 N N . LEU A 1 82 ? 6.722 5.525 -0.349 1.00 97.31 82 LEU A N 1
ATOM 654 C CA . LEU A 1 82 ? 5.294 5.788 -0.164 1.00 97.31 82 LEU A CA 1
ATOM 655 C C . LEU A 1 82 ? 4.555 4.540 0.323 1.00 97.31 82 LEU A C 1
ATOM 657 O O . LEU A 1 82 ? 3.820 4.615 1.304 1.00 97.31 82 LEU A O 1
ATOM 661 N N . ARG A 1 83 ? 4.808 3.382 -0.296 1.00 97.69 83 ARG A N 1
ATOM 662 C CA . ARG A 1 83 ? 4.236 2.103 0.140 1.00 97.69 83 ARG A CA 1
ATOM 663 C C . ARG A 1 83 ? 4.556 1.813 1.607 1.00 97.69 83 ARG A C 1
ATOM 665 O O . ARG A 1 83 ? 3.650 1.498 2.373 1.00 97.69 83 ARG A O 1
ATOM 672 N N . SER A 1 84 ? 5.822 1.975 1.998 1.00 97.69 84 SER A N 1
ATOM 673 C CA . SER A 1 84 ? 6.271 1.751 3.375 1.00 97.69 84 SER A CA 1
ATOM 674 C C . SER A 1 84 ? 5.662 2.744 4.371 1.00 97.69 84 SER A C 1
ATOM 676 O O . SER A 1 84 ? 5.370 2.370 5.505 1.00 97.69 84 SER A O 1
ATOM 678 N N . ALA A 1 85 ? 5.442 3.999 3.972 1.00 98.06 85 ALA A N 1
ATOM 679 C CA . ALA A 1 85 ? 4.735 4.967 4.807 1.00 98.06 85 ALA A CA 1
ATOM 680 C C . ALA A 1 85 ? 3.281 4.535 5.048 1.00 98.06 85 ALA A C 1
ATOM 682 O O . ALA A 1 85 ? 2.827 4.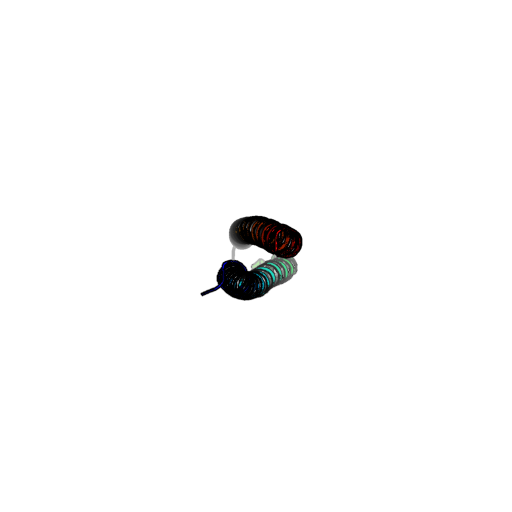554 6.190 1.00 98.06 85 ALA A O 1
ATOM 683 N N . ILE A 1 86 ? 2.587 4.067 4.006 1.00 97.75 86 ILE A N 1
ATOM 684 C CA . ILE A 1 86 ? 1.223 3.544 4.146 1.00 97.75 86 ILE A CA 1
ATOM 685 C C . ILE A 1 86 ? 1.197 2.299 5.046 1.00 97.75 86 ILE A C 1
ATOM 687 O O . ILE A 1 86 ? 0.328 2.207 5.908 1.00 97.75 86 ILE A O 1
ATOM 691 N N . ASP A 1 87 ? 2.167 1.384 4.923 1.00 97.94 87 ASP A N 1
ATOM 692 C CA . ASP A 1 87 ? 2.272 0.220 5.821 1.00 97.94 87 ASP A CA 1
ATOM 693 C C . ASP A 1 87 ? 2.360 0.635 7.295 1.00 97.94 87 ASP A C 1
ATOM 695 O O . ASP A 1 87 ? 1.727 0.025 8.157 1.00 97.94 87 ASP A O 1
ATOM 699 N N . LYS A 1 88 ? 3.141 1.679 7.602 1.00 98.31 88 LYS A N 1
ATOM 700 C CA . LYS A 1 88 ? 3.248 2.205 8.970 1.00 98.31 88 LYS A CA 1
ATOM 701 C C . LYS A 1 88 ? 1.919 2.781 9.452 1.00 98.31 88 LYS A C 1
ATOM 703 O O . LYS A 1 88 ? 1.482 2.428 10.541 1.00 98.31 88 LYS A O 1
ATOM 708 N N . MET A 1 89 ? 1.257 3.585 8.621 1.00 98.06 89 MET A N 1
ATOM 709 C CA . MET A 1 89 ? -0.047 4.171 8.951 1.00 98.06 89 MET A CA 1
ATOM 710 C C . MET A 1 89 ? -1.119 3.101 9.196 1.00 98.06 89 MET A C 1
ATOM 712 O O . MET A 1 89 ? -1.912 3.234 10.122 1.00 98.06 89 MET A O 1
ATOM 716 N N . ILE A 1 90 ? -1.129 2.019 8.408 1.00 98.25 90 ILE A N 1
ATOM 717 C CA . ILE A 1 90 ? -2.046 0.890 8.621 1.00 98.25 90 ILE A CA 1
ATOM 718 C C . ILE A 1 90 ? -1.775 0.223 9.972 1.00 98.25 90 ILE A C 1
ATOM 720 O O . ILE A 1 90 ? -2.720 -0.015 10.714 1.00 98.25 90 ILE A O 1
ATOM 724 N N . ARG A 1 91 ? -0.510 -0.037 10.327 1.00 98.31 91 ARG A N 1
ATOM 725 C CA . ARG A 1 91 ? -0.170 -0.652 11.625 1.00 98.31 91 ARG A CA 1
ATOM 726 C C . ARG A 1 91 ? -0.568 0.223 12.810 1.00 98.31 91 ARG A C 1
ATOM 728 O O . ARG A 1 91 ? -1.065 -0.290 13.806 1.00 98.31 91 ARG A O 1
ATOM 735 N N . GLU A 1 92 ? -0.359 1.533 12.710 1.00 98.38 92 GLU A N 1
ATOM 736 C CA . GLU A 1 92 ? -0.791 2.488 13.737 1.00 98.38 92 GLU A CA 1
ATOM 737 C C . GLU A 1 92 ? -2.319 2.484 13.887 1.00 98.38 92 GLU A C 1
ATOM 739 O O . GLU A 1 92 ? -2.832 2.421 15.002 1.00 98.38 92 GLU A O 1
ATOM 744 N N . ALA A 1 93 ? -3.050 2.470 12.771 1.00 98.06 93 ALA A N 1
ATOM 745 C CA . ALA A 1 93 ? -4.506 2.370 12.762 1.00 98.06 93 ALA A CA 1
ATOM 746 C C . ALA A 1 93 ? -5.011 1.035 13.349 1.00 98.06 93 ALA A C 1
ATOM 748 O O . ALA A 1 93 ? -5.972 1.016 14.116 1.00 98.06 93 ALA A O 1
ATOM 749 N N . GLU A 1 94 ? -4.350 -0.083 13.038 1.00 98.31 94 GLU A N 1
ATOM 750 C CA . GLU A 1 94 ? -4.651 -1.399 13.619 1.00 98.31 94 GLU A CA 1
ATOM 751 C C . GLU A 1 94 ? -4.398 -1.415 15.137 1.00 98.31 94 GLU A C 1
ATOM 753 O O . GLU A 1 94 ? -5.213 -1.957 15.883 1.00 98.31 94 GLU A O 1
ATOM 758 N N . SER A 1 95 ? -3.341 -0.747 15.616 1.00 98.50 95 SER A N 1
ATOM 759 C CA . SER A 1 95 ? -3.085 -0.572 17.054 1.00 98.50 95 SER A CA 1
ATOM 760 C C . SER A 1 95 ? -4.197 0.222 17.744 1.00 98.50 95 SER A C 1
ATOM 762 O O . SER A 1 95 ? -4.664 -0.170 18.809 1.00 98.50 95 SER A O 1
ATOM 764 N N . GLN A 1 96 ? -4.672 1.307 17.124 1.00 98.38 96 GLN A N 1
ATOM 765 C CA . GLN A 1 96 ? -5.783 2.102 17.662 1.00 98.38 96 GLN A CA 1
ATOM 766 C C . GLN A 1 96 ? -7.084 1.296 17.747 1.00 98.38 96 GLN A C 1
ATOM 768 O O . GLN A 1 96 ? -7.851 1.462 18.694 1.00 98.38 96 GLN A O 1
ATOM 773 N N . ILE A 1 97 ? -7.343 0.416 16.773 1.00 98.44 97 ILE A N 1
ATOM 774 C CA . ILE A 1 97 ? -8.485 -0.504 16.839 1.00 98.44 97 ILE A CA 1
ATOM 775 C C . ILE A 1 97 ? -8.345 -1.428 18.049 1.00 98.44 97 ILE A C 1
ATOM 777 O O . ILE A 1 97 ? -9.299 -1.536 18.813 1.00 98.44 97 ILE A O 1
ATOM 781 N N . ALA A 1 98 ? -7.175 -2.036 18.255 1.00 98.38 98 ALA A N 1
ATOM 782 C CA . ALA A 1 98 ? -6.945 -2.940 19.382 1.00 98.38 98 ALA A CA 1
ATOM 783 C C . ALA A 1 98 ? -7.135 -2.242 20.743 1.00 98.38 98 ALA A C 1
ATOM 785 O O . ALA A 1 98 ? -7.735 -2.806 21.655 1.00 98.38 98 ALA A O 1
ATOM 786 N N . GLU A 1 99 ? -6.684 -0.992 20.876 1.00 98.31 99 GLU A N 1
ATOM 787 C CA . GLU A 1 99 ? -6.900 -0.186 22.086 1.00 98.31 99 GLU A CA 1
ATOM 788 C C . GLU A 1 99 ? -8.387 0.091 22.350 1.00 98.31 99 GLU A C 1
ATOM 790 O O . GLU A 1 99 ? -8.838 -0.004 23.494 1.00 98.31 99 GLU A O 1
ATOM 795 N N . LEU A 1 100 ? -9.155 0.405 21.300 1.00 97.94 100 LEU A N 1
ATOM 796 C CA . LEU A 1 100 ? -10.601 0.628 21.395 1.00 97.94 100 LEU A CA 1
ATOM 797 C C . LEU A 1 100 ? -11.367 -0.667 21.695 1.00 97.94 100 LEU A C 1
ATOM 799 O O . LEU A 1 100 ? -12.343 -0.632 22.439 1.00 97.94 100 LEU A O 1
ATOM 803 N N . GLU A 1 101 ? -10.941 -1.799 21.133 1.00 97.75 101 GLU A N 1
ATOM 804 C CA . GLU A 1 101 ? -11.513 -3.119 21.426 1.00 97.75 101 GLU A CA 1
ATOM 805 C C . GLU A 1 101 ? 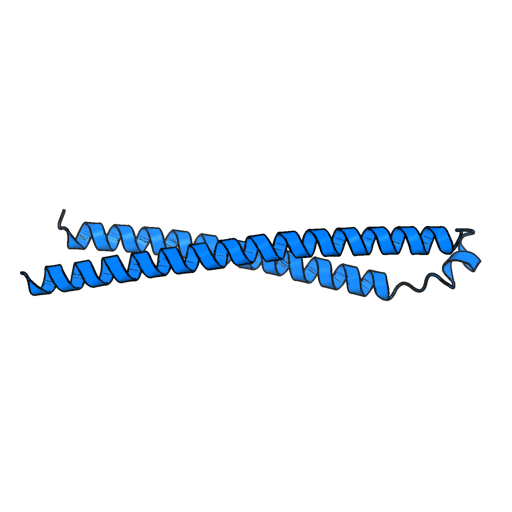-11.276 -3.497 22.898 1.00 97.75 101 GLU A C 1
ATOM 807 O O . GLU A 1 101 ? -12.223 -3.880 23.582 1.00 97.75 101 GLU A O 1
ATOM 812 N N . ALA A 1 102 ? -10.071 -3.260 23.425 1.00 97.56 102 ALA A N 1
ATOM 813 C CA . ALA A 1 102 ? -9.768 -3.456 24.844 1.00 97.56 102 ALA A CA 1
ATOM 814 C C . ALA A 1 102 ? -10.530 -2.482 25.766 1.00 97.56 102 ALA A C 1
ATOM 816 O O . ALA A 1 102 ? -10.851 -2.821 26.902 1.00 97.56 102 ALA A O 1
ATOM 817 N N . GLU A 1 103 ? -10.817 -1.251 25.322 1.00 96.12 103 GLU A N 1
ATOM 818 C CA . GLU A 1 103 ? -11.676 -0.336 26.086 1.00 96.12 103 GLU A CA 1
ATOM 819 C C . GLU A 1 103 ? -13.118 -0.841 26.161 1.00 96.12 103 GLU A C 1
ATOM 821 O O . GLU A 1 103 ? -13.723 -0.754 27.226 1.00 96.12 103 GLU A O 1
ATOM 826 N N . ILE A 1 104 ? -13.658 -1.383 25.065 1.00 96.38 104 ILE A N 1
ATOM 827 C CA . ILE A 1 104 ? -14.997 -1.982 25.060 1.00 96.38 104 ILE A CA 1
ATOM 828 C C . ILE A 1 104 ? -15.064 -3.143 26.053 1.00 96.38 104 ILE A C 1
ATOM 830 O O . ILE A 1 104 ? -15.976 -3.150 26.870 1.00 96.38 104 ILE A O 1
ATOM 834 N N . GLU A 1 105 ? -14.092 -4.058 26.017 1.00 96.12 105 GLU A N 1
ATOM 835 C CA . GLU A 1 105 ? -14.027 -5.206 26.932 1.00 96.12 105 GLU A CA 1
ATOM 836 C C . GLU A 1 105 ? -14.024 -4.755 28.399 1.00 96.12 105 GLU A C 1
ATOM 838 O O . GLU A 1 105 ? -14.853 -5.208 29.182 1.00 96.12 105 GLU A O 1
ATOM 843 N N . ARG A 1 106 ? -13.193 -3.764 28.755 1.00 95.31 106 ARG A N 1
ATOM 844 C CA . ARG A 1 106 ? -13.184 -3.193 30.115 1.00 95.31 106 ARG A CA 1
ATOM 845 C C . ARG A 1 106 ? -14.530 -2.596 30.527 1.00 95.31 106 ARG A C 1
ATOM 847 O O . ARG A 1 106 ? -14.931 -2.751 31.671 1.00 95.31 106 ARG A O 1
ATOM 854 N N . ILE A 1 107 ? -15.214 -1.888 29.624 1.00 94.12 107 ILE A N 1
ATOM 855 C CA . ILE A 1 107 ? -16.531 -1.307 29.932 1.00 94.12 107 ILE A CA 1
ATOM 856 C C . ILE A 1 107 ? -17.570 -2.417 30.130 1.00 94.12 107 ILE A C 1
ATOM 858 O O . ILE A 1 107 ? -18.396 -2.308 31.026 1.00 94.12 107 ILE A O 1
ATOM 862 N N . GLU A 1 108 ? -17.527 -3.470 29.311 1.00 92.19 108 GLU A N 1
ATOM 863 C CA . GLU A 1 108 ? -18.432 -4.620 29.422 1.00 92.19 108 GLU A CA 1
ATOM 864 C C . GLU A 1 108 ? -18.200 -5.429 30.716 1.00 92.19 108 GLU A C 1
ATOM 866 O O . GLU A 1 108 ? -19.141 -6.038 31.211 1.00 92.19 108 GLU A O 1
ATOM 871 N N . GLU A 1 109 ? -16.990 -5.420 31.287 1.00 91.62 109 GLU A N 1
ATOM 872 C CA . GLU A 1 109 ? -16.680 -6.044 32.587 1.00 91.62 109 GLU A CA 1
ATOM 873 C C . GLU A 1 109 ? -17.079 -5.188 33.809 1.00 91.62 109 GLU A C 1
ATOM 875 O O . GLU A 1 109 ? -17.223 -5.719 34.913 1.00 91.62 109 GLU A O 1
ATOM 880 N N . GLU A 1 110 ? -17.221 -3.869 33.638 1.00 84.25 110 GLU A N 1
ATOM 881 C CA . GLU A 1 110 ? -17.583 -2.914 34.700 1.00 84.25 110 GLU A CA 1
ATOM 882 C C . GLU A 1 110 ? -19.109 -2.704 34.854 1.00 84.25 110 GLU A C 1
ATOM 884 O O . GLU A 1 110 ? -19.538 -2.132 35.863 1.00 84.25 110 GLU A O 1
ATOM 889 N N . GLU A 1 111 ? -19.917 -3.147 33.879 1.00 65.25 111 GLU A N 1
ATOM 890 C CA . GLU A 1 111 ? -21.397 -3.102 33.870 1.00 65.25 111 GLU A CA 1
ATOM 891 C C . GLU A 1 111 ? -22.044 -4.417 34.348 1.00 65.25 111 GLU A C 1
ATOM 893 O O . GLU A 1 111 ? -23.052 -4.324 35.093 1.00 65.25 111 GLU A O 1
#

pLDDT: mean 91.14, std 10.54, range [59.44, 98.5]

Radius of gyration: 24.9 Å; chains: 1; bounding box: 52×15×74 Å